Protein AF-A0A2N1QMP9-F1 (afdb_monomer_lite)

Structure (mmCIF, N/CA/C/O backbone):
data_AF-A0A2N1QMP9-F1
#
_entry.id   AF-A0A2N1QMP9-F1
#
loop_
_atom_site.group_PDB
_atom_site.id
_atom_site.type_symbol
_atom_site.label_atom_id
_atom_site.label_alt_id
_atom_site.label_comp_id
_atom_site.label_asym_id
_atom_site.label_entity_id
_atom_site.label_seq_id
_atom_site.pdbx_PDB_ins_code
_atom_site.Cartn_x
_atom_site.Cartn_y
_atom_site.Cartn_z
_atom_site.occupancy
_atom_site.B_iso_or_equiv
_atom_site.auth_seq_id
_atom_site.auth_comp_id
_atom_site.auth_asym_id
_atom_site.auth_atom_id
_atom_site.pdbx_PDB_model_num
ATOM 1 N N . TYR A 1 1 ? -9.099 11.065 3.255 1.00 68.50 1 TYR A N 1
ATOM 2 C CA . TYR A 1 1 ? -9.974 12.222 3.529 1.00 68.50 1 TYR A CA 1
ATOM 3 C C . TYR A 1 1 ? -10.937 12.376 2.370 1.00 68.50 1 TYR A C 1
ATOM 5 O O . TYR A 1 1 ? -10.473 12.670 1.279 1.00 68.50 1 TYR A O 1
ATOM 13 N N . TYR A 1 2 ? -12.233 12.118 2.566 1.00 76.94 2 TYR A N 1
ATOM 14 C CA . TYR A 1 2 ? -13.218 12.221 1.478 1.00 76.94 2 TYR A CA 1
ATOM 15 C C . TYR A 1 2 ? -13.909 13.590 1.418 1.00 76.94 2 TYR A C 1
ATOM 17 O O . TYR A 1 2 ? -14.445 13.964 0.386 1.00 76.94 2 TYR A O 1
ATOM 25 N N . ASN A 1 3 ? -13.841 14.369 2.499 1.00 75.31 3 ASN A N 1
ATOM 26 C CA . ASN A 1 3 ? -14.485 15.677 2.635 1.00 75.31 3 ASN A CA 1
ATOM 27 C C . ASN A 1 3 ? -13.930 16.771 1.704 1.00 75.31 3 ASN A C 1
ATOM 29 O O . ASN A 1 3 ? -14.531 17.833 1.604 1.00 75.31 3 ASN A O 1
ATOM 33 N N . TRP A 1 4 ? -12.799 16.526 1.038 1.00 84.94 4 TRP A N 1
ATOM 34 C CA . TRP A 1 4 ? -12.258 17.411 0.002 1.00 84.94 4 TRP A CA 1
ATOM 35 C C . TRP A 1 4 ? -12.829 17.122 -1.395 1.00 84.94 4 TRP A C 1
ATOM 37 O O . TRP A 1 4 ? -12.605 17.918 -2.302 1.00 84.94 4 TRP A O 1
ATOM 47 N N . ASN A 1 5 ? -13.563 16.014 -1.574 1.00 92.50 5 ASN A N 1
ATOM 48 C CA . ASN A 1 5 ? -14.302 15.722 -2.798 1.00 92.50 5 ASN A CA 1
ATOM 49 C C . ASN A 1 5 ? -15.820 15.882 -2.535 1.00 92.50 5 ASN A C 1
ATOM 51 O O . ASN A 1 5 ? -16.404 15.046 -1.835 1.00 92.50 5 ASN A O 1
ATOM 55 N N . PRO A 1 6 ? -16.472 16.926 -3.088 1.00 92.88 6 PRO A N 1
ATOM 56 C CA . PRO A 1 6 ? -17.899 17.167 -2.875 1.00 92.88 6 PRO A CA 1
ATOM 57 C C . PRO A 1 6 ? -18.783 16.039 -3.424 1.00 92.88 6 PRO A C 1
ATOM 59 O O . PRO A 1 6 ? -19.786 15.706 -2.802 1.00 92.88 6 PRO A O 1
ATOM 62 N N . GLU A 1 7 ? -18.384 15.382 -4.513 1.00 94.31 7 GLU A N 1
ATOM 63 C CA . GLU A 1 7 ? -19.153 14.309 -5.158 1.00 94.31 7 GLU A CA 1
ATOM 64 C C . GLU A 1 7 ? -19.262 13.083 -4.243 1.00 94.31 7 GLU A C 1
ATOM 66 O O . GLU A 1 7 ? -20.319 12.461 -4.139 1.00 94.31 7 GLU A O 1
ATOM 71 N N . VAL A 1 8 ? -18.184 12.760 -3.517 1.00 93.69 8 VAL A N 1
ATOM 72 C CA . VAL A 1 8 ? -18.187 11.667 -2.532 1.00 93.69 8 VAL A CA 1
ATOM 73 C C . VAL A 1 8 ? -19.084 12.017 -1.346 1.00 93.69 8 VAL A C 1
ATOM 75 O O . VAL A 1 8 ? -19.848 11.171 -0.882 1.00 93.69 8 VAL A O 1
ATOM 78 N N . ALA A 1 9 ? -19.026 13.263 -0.866 1.00 92.62 9 ALA A N 1
ATOM 79 C CA . ALA A 1 9 ? -19.872 13.718 0.233 1.00 92.62 9 ALA A CA 1
ATOM 80 C C . ALA A 1 9 ? -21.363 13.690 -0.145 1.00 92.62 9 ALA A C 1
ATOM 82 O O . ALA A 1 9 ? -22.182 13.184 0.621 1.00 92.62 9 ALA A O 1
ATOM 83 N N . GLU A 1 10 ? -21.714 14.174 -1.337 1.00 94.25 10 GLU A N 1
ATOM 84 C CA . GLU A 1 10 ? -23.078 14.127 -1.867 1.00 94.25 10 GLU A CA 1
ATOM 85 C C . GLU A 1 10 ? -23.573 12.690 -2.046 1.00 94.25 10 GLU A C 1
AT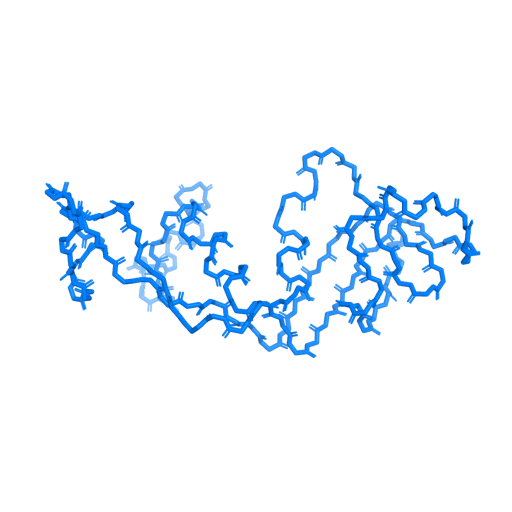OM 87 O O . GLU A 1 10 ? -24.680 12.364 -1.616 1.00 94.25 10 GLU A O 1
ATOM 92 N N . ALA A 1 11 ? -22.756 11.806 -2.629 1.00 95.06 11 ALA A N 1
ATOM 93 C CA . ALA A 1 11 ? -23.116 10.405 -2.822 1.00 95.06 11 ALA A CA 1
ATOM 94 C C . ALA A 1 11 ? -23.342 9.671 -1.490 1.00 95.06 11 ALA A C 1
ATOM 96 O O . ALA A 1 11 ? -24.295 8.897 -1.380 1.00 95.06 11 ALA A O 1
ATOM 97 N N . PHE A 1 12 ? -22.507 9.933 -0.479 1.00 94.25 12 PHE A N 1
ATOM 98 C CA . PHE A 1 12 ? -22.664 9.366 0.861 1.00 94.25 12 PHE A CA 1
ATOM 99 C C . PHE A 1 12 ? -23.937 9.876 1.547 1.00 94.25 12 PHE A C 1
ATOM 101 O O . PHE A 1 12 ? -24.739 9.075 2.022 1.00 94.25 12 PHE A O 1
ATOM 108 N N . ASN A 1 13 ? -24.179 11.192 1.526 1.00 93.19 13 ASN A N 1
ATOM 109 C CA . ASN A 1 13 ? -25.383 11.792 2.113 1.00 93.19 13 ASN A CA 1
ATOM 110 C C . ASN A 1 13 ? -26.670 11.320 1.417 1.00 93.19 13 ASN A C 1
ATOM 112 O O . ASN A 1 13 ? -27.709 11.186 2.059 1.00 93.19 13 ASN A O 1
ATOM 116 N N . ALA A 1 14 ? -26.600 11.040 0.113 1.00 96.44 14 ALA A N 1
ATOM 117 C CA . ALA A 1 14 ? -27.693 10.461 -0.661 1.00 96.44 14 ALA A CA 1
ATOM 118 C C . ALA A 1 14 ? -27.837 8.933 -0.488 1.00 96.44 14 ALA A C 1
ATOM 120 O O . ALA A 1 14 ? -28.693 8.336 -1.139 1.00 96.44 14 ALA A O 1
ATOM 121 N N . GLY A 1 15 ? -26.996 8.285 0.330 1.00 96.44 15 GLY A N 1
ATOM 122 C CA . GLY A 1 15 ? -27.029 6.839 0.573 1.00 96.44 15 GLY A CA 1
ATOM 123 C C . GLY A 1 15 ? -26.626 5.976 -0.628 1.00 96.44 15 GLY A C 1
ATOM 124 O O . GLY A 1 15 ? -26.940 4.790 -0.659 1.00 96.44 15 GLY A O 1
ATOM 125 N N . LYS A 1 16 ? -25.953 6.549 -1.635 1.00 97.25 16 LYS A N 1
ATOM 126 C CA . LYS A 1 16 ? -25.535 5.837 -2.858 1.00 97.25 16 LYS A CA 1
ATOM 127 C C . LYS A 1 16 ? -24.267 5.008 -2.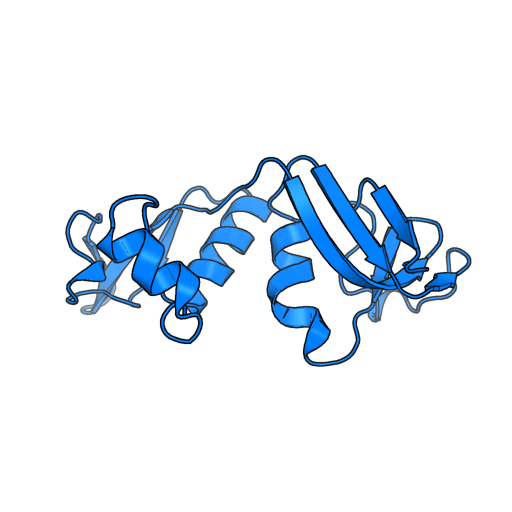663 1.00 97.25 16 LYS A C 1
ATOM 129 O O . LYS A 1 16 ? -24.016 4.093 -3.441 1.00 97.25 16 LYS A O 1
ATOM 134 N N . ILE A 1 17 ? -23.463 5.351 -1.659 1.00 96.19 17 ILE A N 1
ATOM 135 C CA . ILE A 1 17 ? -22.214 4.670 -1.314 1.00 96.19 17 ILE A CA 1
ATOM 136 C C . ILE A 1 17 ? -22.112 4.486 0.200 1.00 96.19 17 ILE A C 1
ATOM 138 O O . ILE A 1 17 ? -22.609 5.309 0.969 1.00 96.19 17 ILE A O 1
ATOM 142 N N . GLY A 1 18 ? -21.423 3.427 0.620 1.00 93.12 18 GLY A N 1
ATOM 143 C CA . GLY A 1 18 ? -20.927 3.286 1.987 1.00 93.12 18 GLY A CA 1
ATOM 144 C C . GLY A 1 18 ? -19.554 3.941 2.135 1.00 93.12 18 GLY A C 1
ATOM 145 O O . GLY A 1 18 ? -18.775 3.976 1.184 1.00 93.12 18 GLY A O 1
ATOM 146 N N . VAL A 1 19 ? -19.250 4.454 3.328 1.00 90.94 19 VAL A N 1
ATOM 147 C CA . VAL A 1 19 ? -17.932 5.011 3.659 1.00 90.94 19 VAL A CA 1
ATOM 148 C C . VAL A 1 19 ? -17.477 4.444 4.994 1.00 90.94 19 VAL A C 1
ATOM 150 O O . VAL A 1 19 ? -18.169 4.589 6.000 1.00 90.94 19 VAL A O 1
ATOM 153 N N . GLU A 1 20 ? -16.285 3.854 5.009 1.00 90.56 20 GLU A N 1
ATOM 154 C CA . GLU A 1 20 ? -15.568 3.526 6.237 1.00 90.56 20 GLU A CA 1
ATOM 155 C C . GLU A 1 20 ? -14.432 4.531 6.448 1.00 90.56 20 GLU A C 1
ATOM 157 O O . GLU A 1 20 ? -13.573 4.735 5.586 1.00 90.56 20 GLU A O 1
ATOM 162 N N . LEU A 1 21 ? -14.428 5.185 7.609 1.00 91.31 21 LEU A N 1
ATOM 163 C CA . LEU A 1 21 ? -13.371 6.112 7.990 1.00 91.31 21 LEU A CA 1
ATOM 164 C C . LEU A 1 21 ? -12.268 5.378 8.750 1.00 91.31 21 LEU A C 1
ATOM 166 O O . LEU A 1 21 ? -12.428 5.021 9.915 1.00 91.31 21 LEU A O 1
ATOM 170 N N . VAL A 1 22 ? -11.111 5.234 8.106 1.00 93.56 22 VAL A N 1
ATOM 171 C CA . VAL A 1 22 ? -9.921 4.626 8.708 1.00 93.56 22 VAL A CA 1
ATOM 172 C C . VAL A 1 22 ? -8.822 5.685 8.859 1.00 93.56 22 VAL A C 1
ATOM 174 O O . VAL A 1 22 ? -8.505 6.386 7.891 1.00 93.56 22 VAL A O 1
ATOM 177 N N . PRO A 1 23 ? -8.212 5.838 10.050 1.00 95.69 23 PRO A N 1
ATOM 178 C CA . PRO A 1 23 ? -7.041 6.691 10.222 1.00 95.69 23 PRO A CA 1
ATOM 179 C C . PRO A 1 23 ? -5.926 6.295 9.250 1.00 95.69 23 PRO A C 1
ATOM 181 O O . PRO A 1 23 ? -5.635 5.113 9.097 1.00 95.69 23 PRO A O 1
ATOM 184 N N . GLN A 1 24 ? -5.255 7.270 8.632 1.00 96.56 24 GLN A N 1
ATOM 185 C CA . GLN A 1 24 ? -4.298 7.008 7.547 1.00 96.56 24 GLN A CA 1
ATOM 186 C C . GLN A 1 24 ? -3.193 6.007 7.928 1.00 96.56 24 GLN A C 1
ATOM 188 O O . GLN A 1 24 ? -2.833 5.159 7.116 1.00 96.56 24 GLN A O 1
ATOM 193 N N . GLY A 1 25 ? -2.674 6.084 9.159 1.00 97.56 25 GLY A N 1
ATOM 194 C CA . GLY A 1 25 ? -1.677 5.132 9.655 1.00 97.56 25 GLY A CA 1
ATOM 195 C C . GLY A 1 25 ? -2.228 3.710 9.778 1.00 97.56 25 GLY A C 1
ATOM 196 O O . GLY A 1 25 ? -1.581 2.770 9.333 1.00 97.56 25 GLY A O 1
ATOM 197 N N . SER A 1 26 ? -3.445 3.556 10.308 1.00 97.62 26 SER A N 1
ATOM 198 C CA . SER A 1 26 ? -4.124 2.257 10.395 1.00 97.62 26 SER A CA 1
ATOM 199 C C . SER A 1 26 ? -4.480 1.704 9.015 1.00 97.62 26 SER A C 1
ATOM 201 O O . SER A 1 26 ? -4.402 0.502 8.810 1.00 97.62 26 SER A O 1
ATOM 203 N N . PHE A 1 27 ? -4.825 2.570 8.058 1.00 97.62 27 PHE A N 1
ATOM 204 C CA . PHE A 1 27 ? -5.076 2.179 6.672 1.00 97.62 27 PHE A CA 1
ATOM 205 C C . PHE A 1 27 ? -3.798 1.662 5.997 1.00 97.62 27 PHE A C 1
ATOM 207 O O . PHE A 1 27 ? -3.796 0.570 5.439 1.00 97.62 27 PHE A O 1
ATOM 214 N N . ALA A 1 28 ? -2.688 2.401 6.109 1.00 98.31 28 ALA A N 1
ATOM 215 C CA . ALA A 1 28 ? -1.392 1.967 5.588 1.00 98.31 28 ALA A CA 1
ATOM 216 C C . ALA A 1 28 ? -0.935 0.642 6.217 1.00 98.31 28 ALA A C 1
ATOM 218 O O . ALA A 1 28 ? -0.514 -0.267 5.504 1.00 98.31 28 ALA A O 1
ATOM 219 N N . GLU A 1 29 ? -1.054 0.518 7.539 1.00 98.56 29 GLU A N 1
ATOM 220 C CA . GLU A 1 29 ? -0.660 -0.696 8.253 1.00 98.56 29 GLU A CA 1
ATOM 221 C C . GLU A 1 29 ? -1.593 -1.874 7.955 1.00 98.56 29 GLU A C 1
ATOM 223 O O . GLU A 1 29 ? -1.112 -2.991 7.829 1.00 98.56 29 GLU A O 1
ATOM 228 N N . GLY A 1 30 ? -2.891 -1.639 7.742 1.00 98.44 30 GLY A N 1
ATOM 229 C CA . GLY A 1 30 ? -3.833 -2.663 7.286 1.00 98.44 30 GLY A CA 1
ATOM 230 C C . GLY A 1 30 ? -3.446 -3.248 5.933 1.00 98.44 30 GLY A C 1
ATOM 231 O O . GLY A 1 30 ? -3.398 -4.468 5.789 1.00 98.44 30 GLY A O 1
ATOM 232 N N . ILE A 1 31 ? -3.092 -2.396 4.968 1.00 98.69 31 ILE A N 1
ATOM 233 C CA . ILE A 1 31 ? -2.595 -2.841 3.658 1.00 98.69 31 ILE A CA 1
ATOM 234 C C . ILE A 1 31 ? -1.284 -3.621 3.829 1.00 98.69 31 ILE A C 1
ATOM 236 O O . ILE A 1 31 ? -1.135 -4.729 3.318 1.00 98.69 31 ILE A O 1
ATOM 240 N N . ARG A 1 32 ? -0.332 -3.078 4.599 1.00 98.56 32 ARG A N 1
ATOM 241 C CA . ARG A 1 32 ? 0.951 -3.747 4.854 1.00 98.56 32 ARG A CA 1
ATOM 242 C C . ARG A 1 32 ? 0.757 -5.117 5.510 1.00 98.56 32 ARG A C 1
ATOM 244 O O . ARG A 1 32 ? 1.426 -6.065 5.114 1.00 98.56 32 ARG A O 1
ATOM 251 N N . ALA A 1 33 ? -0.128 -5.212 6.502 1.00 98.75 33 ALA A N 1
ATOM 252 C CA . ALA A 1 33 ? -0.436 -6.434 7.234 1.00 98.75 33 ALA A CA 1
ATOM 253 C C . ALA A 1 33 ? -0.929 -7.533 6.289 1.00 98.75 33 ALA A C 1
ATOM 255 O O . ALA A 1 33 ? -0.400 -8.644 6.342 1.00 98.75 33 ALA A O 1
ATOM 256 N N . ALA A 1 34 ? -1.837 -7.200 5.363 1.00 98.56 34 ALA A N 1
ATOM 257 C CA . ALA A 1 34 ? -2.303 -8.135 4.341 1.00 98.56 34 ALA A CA 1
ATOM 258 C C . ALA A 1 34 ? -1.135 -8.665 3.500 1.00 98.56 34 ALA A C 1
ATOM 260 O O . ALA A 1 34 ? -0.990 -9.877 3.348 1.00 98.56 34 ALA A O 1
ATOM 261 N N . GLY A 1 35 ? -0.258 -7.772 3.034 1.00 98.00 35 GLY A N 1
ATOM 262 C CA . GLY A 1 35 ? 0.872 -8.155 2.188 1.00 98.00 35 GLY A CA 1
ATOM 263 C C . GLY A 1 35 ? 1.961 -8.986 2.866 1.00 98.00 35 GLY A C 1
ATOM 264 O O . GLY A 1 35 ? 2.786 -9.585 2.183 1.00 98.00 35 GLY A O 1
ATOM 265 N N . VAL A 1 36 ? 1.964 -9.068 4.200 1.00 98.19 36 VAL A N 1
ATOM 266 C CA . VAL A 1 36 ? 2.878 -9.943 4.959 1.00 98.19 36 VAL A CA 1
ATOM 267 C C . VAL A 1 36 ? 2.163 -11.101 5.664 1.00 98.19 36 VAL A C 1
ATOM 269 O O . VAL A 1 36 ? 2.762 -11.765 6.508 1.00 98.19 36 VAL A O 1
ATOM 272 N N . GLY A 1 37 ? 0.885 -11.345 5.355 1.00 97.88 37 GLY A N 1
ATOM 273 C CA . GLY A 1 37 ? 0.113 -12.455 5.925 1.00 97.88 37 GLY A CA 1
ATOM 274 C C . GLY A 1 37 ? -0.310 -12.275 7.390 1.00 97.88 37 GLY A C 1
ATOM 275 O O . GLY A 1 37 ? -0.630 -13.255 8.061 1.00 97.88 37 GLY A O 1
ATOM 276 N N . VAL A 1 38 ? -0.324 -11.045 7.910 1.00 98.62 38 VAL A N 1
ATOM 277 C CA . VAL A 1 38 ? -0.876 -10.725 9.235 1.00 98.62 38 VAL A CA 1
ATOM 278 C C . VAL A 1 38 ? -2.365 -10.439 9.082 1.00 98.62 38 VAL A C 1
ATOM 280 O O . VAL A 1 38 ? -2.734 -9.510 8.379 1.00 98.62 38 VAL A O 1
ATOM 283 N N . ALA A 1 39 ? -3.223 -11.209 9.754 1.00 98.25 39 ALA A N 1
ATOM 284 C CA . ALA A 1 39 ? -4.677 -11.074 9.616 1.00 98.25 39 ALA A CA 1
ATOM 285 C C . ALA A 1 39 ? -5.241 -9.788 10.249 1.00 98.25 39 ALA A C 1
ATOM 287 O O . ALA A 1 39 ? -6.174 -9.187 9.723 1.00 98.25 39 ALA A O 1
ATOM 288 N N . ALA A 1 40 ? -4.686 -9.368 11.387 1.00 98.19 40 ALA A N 1
ATOM 289 C CA . ALA A 1 40 ? -5.101 -8.172 12.113 1.00 98.19 40 ALA A CA 1
ATOM 290 C C . ALA A 1 40 ? -4.008 -7.729 13.099 1.00 98.19 40 ALA A C 1
ATOM 292 O O . ALA A 1 40 ? -3.145 -8.522 13.483 1.00 98.19 40 ALA A O 1
ATOM 293 N N . PHE A 1 41 ? -4.056 -6.472 13.534 1.00 98.38 41 PHE A N 1
ATOM 294 C CA . PHE A 1 41 ? -3.110 -5.888 14.486 1.00 98.38 41 PHE A CA 1
ATOM 295 C C . PHE A 1 41 ? -3.815 -4.935 15.458 1.00 98.38 41 PHE A C 1
ATOM 297 O O . PHE A 1 41 ? -4.834 -4.332 15.132 1.00 98.38 41 PHE A O 1
ATOM 304 N N . TYR A 1 42 ? -3.259 -4.775 16.661 1.00 98.25 42 TYR A N 1
ATOM 305 C CA . TYR A 1 42 ? -3.745 -3.793 17.630 1.00 98.25 42 TYR A CA 1
ATOM 306 C C . TYR A 1 42 ? -3.042 -2.448 17.443 1.00 98.25 42 TYR A C 1
ATOM 308 O O . TYR A 1 42 ? -1.816 -2.382 17.368 1.00 98.25 42 TYR A O 1
ATOM 316 N N . THR A 1 43 ? -3.810 -1.359 17.424 1.00 98.00 43 THR A N 1
ATOM 317 C CA . THR A 1 43 ? -3.294 0.014 17.321 1.00 98.00 43 THR A CA 1
ATOM 318 C C . THR A 1 43 ? -3.994 0.935 18.318 1.00 98.00 43 THR A C 1
ATOM 320 O O . THR A 1 43 ? -5.192 0.783 18.551 1.00 98.00 43 THR A O 1
ATOM 323 N N . PRO A 1 44 ? -3.294 1.903 18.938 1.00 97.19 44 PRO A N 1
ATOM 324 C CA . PRO A 1 44 ? -3.939 2.849 19.839 1.00 97.19 44 PRO A CA 1
ATOM 325 C C . PRO A 1 44 ? -4.664 3.959 19.067 1.00 97.19 44 PRO A C 1
ATOM 327 O O . PRO A 1 44 ? -5.409 4.745 19.651 1.00 97.19 44 PRO A O 1
ATOM 330 N N . THR A 1 45 ? -4.425 4.069 17.758 1.00 96.81 45 THR A N 1
ATOM 331 C CA . THR A 1 45 ? -5.062 5.072 16.909 1.00 96.81 45 THR A CA 1
ATOM 332 C C . THR A 1 45 ? -6.562 4.806 16.851 1.00 96.81 45 THR A C 1
ATOM 334 O O . THR A 1 45 ? -6.969 3.687 16.572 1.00 96.81 45 THR A O 1
ATOM 337 N N . ALA A 1 46 ? -7.364 5.849 17.086 1.00 94.31 46 ALA A N 1
ATOM 338 C CA . ALA A 1 46 ? -8.827 5.815 17.200 1.00 94.31 46 ALA A CA 1
ATOM 339 C C . ALA A 1 46 ? -9.413 5.126 18.453 1.00 94.31 46 ALA A C 1
ATOM 341 O O . ALA A 1 46 ? -10.628 5.203 18.643 1.00 94.31 46 ALA A O 1
ATOM 342 N N . ALA A 1 47 ? -8.602 4.549 19.349 1.00 95.38 47 ALA A N 1
ATOM 343 C CA . ALA A 1 47 ? -9.099 4.001 20.615 1.00 95.38 47 ALA A CA 1
ATOM 344 C C . ALA A 1 47 ? -9.768 5.092 21.475 1.00 95.38 47 ALA A C 1
ATOM 346 O O . ALA A 1 47 ? -9.200 6.168 21.674 1.00 95.38 47 ALA A O 1
ATOM 347 N N . GLY A 1 48 ? -10.976 4.816 21.980 1.00 91.88 48 GLY A N 1
ATOM 348 C CA . GLY A 1 48 ? -11.763 5.777 22.763 1.00 91.88 48 GLY A CA 1
ATOM 349 C C . GLY A 1 48 ? -12.444 6.875 21.936 1.00 91.88 48 GLY A C 1
ATOM 350 O O . GLY A 1 48 ? -12.921 7.854 22.506 1.00 91.88 48 GLY A O 1
ATOM 351 N N . THR A 1 49 ? -12.484 6.734 20.610 1.00 95.00 49 THR A N 1
ATOM 352 C CA . THR A 1 49 ? -13.220 7.635 19.710 1.00 95.00 49 THR A CA 1
ATOM 353 C C . THR A 1 49 ? -14.446 6.926 19.137 1.00 95.00 49 THR A C 1
ATOM 355 O O . THR A 1 49 ? -14.590 5.715 19.260 1.00 95.00 49 THR A O 1
ATOM 358 N N . GLU A 1 50 ? -15.311 7.653 18.433 1.00 92.94 50 GLU A N 1
ATOM 359 C CA . GLU A 1 50 ? -16.444 7.056 17.709 1.00 92.94 50 GLU A CA 1
ATOM 360 C C . GLU A 1 50 ? -16.016 5.958 16.719 1.00 92.94 50 GLU A C 1
ATOM 362 O O . GLU A 1 50 ? -16.761 5.010 16.491 1.00 92.94 50 GLU A O 1
ATOM 367 N N . LEU A 1 51 ? -14.790 6.041 16.186 1.00 91.69 51 LEU A N 1
ATOM 368 C CA . LEU A 1 51 ? -14.233 5.059 15.253 1.00 91.69 51 LEU A CA 1
ATOM 369 C C . LEU A 1 51 ? -13.829 3.729 15.920 1.00 91.69 51 LEU A C 1
ATOM 371 O O . LEU A 1 51 ? -13.538 2.772 15.201 1.00 91.69 51 LEU A O 1
ATOM 375 N N . SER A 1 52 ? -13.777 3.646 17.260 1.00 93.25 52 SER A N 1
ATOM 376 C CA . SER A 1 52 ? -13.544 2.374 17.965 1.00 93.25 52 SER A CA 1
ATOM 377 C C . SER A 1 52 ? -14.819 1.583 18.237 1.00 93.25 52 SER A C 1
ATOM 379 O O . SER A 1 52 ? -14.737 0.418 18.621 1.00 93.25 52 SER A O 1
ATOM 381 N N . LYS A 1 53 ? -16.004 2.171 18.021 1.00 92.00 53 LYS A N 1
ATOM 382 C CA . LYS A 1 53 ? -17.279 1.505 18.302 1.00 92.00 53 LYS A CA 1
ATOM 383 C C . LYS A 1 53 ? -17.408 0.205 17.507 1.00 92.00 53 LYS A C 1
ATOM 385 O O . LYS A 1 53 ? -17.316 0.201 16.285 1.00 92.00 53 LYS A O 1
ATOM 390 N N . GLY A 1 54 ? -17.646 -0.893 18.223 1.00 91.88 54 GLY A N 1
ATOM 391 C CA . GLY A 1 54 ? -17.806 -2.228 17.642 1.00 91.88 54 GLY A CA 1
ATOM 392 C C . GLY A 1 54 ? -16.500 -2.973 17.345 1.00 91.88 54 GLY A C 1
ATOM 393 O O . GLY A 1 54 ? -16.569 -4.128 16.937 1.00 91.88 54 GLY A O 1
ATOM 394 N N . LYS A 1 55 ? -15.327 -2.365 17.569 1.00 94.75 55 LYS A N 1
ATOM 395 C CA . LYS A 1 55 ? -14.028 -3.042 17.429 1.00 94.75 55 LYS A CA 1
ATOM 396 C C . LYS A 1 55 ? -13.635 -3.750 18.729 1.00 94.75 55 LYS A C 1
ATOM 398 O O . LYS A 1 55 ? -14.016 -3.320 19.816 1.00 94.75 55 LYS A O 1
ATOM 403 N N . ASP A 1 56 ? -12.856 -4.827 18.615 1.00 97.12 56 ASP A N 1
ATOM 404 C CA . ASP A 1 56 ? -12.233 -5.485 19.772 1.00 97.12 56 ASP A CA 1
ATOM 405 C C . ASP A 1 56 ? -11.225 -4.509 20.405 1.00 97.12 56 ASP A C 1
ATOM 407 O O . ASP A 1 56 ? -10.306 -4.027 19.738 1.00 97.12 56 ASP A O 1
ATOM 411 N N . GLU A 1 57 ? -11.431 -4.185 21.682 1.00 96.38 57 GLU A N 1
ATOM 412 C CA . GLU A 1 57 ? -10.558 -3.313 22.462 1.00 96.38 57 GLU A CA 1
ATOM 413 C C . GLU A 1 57 ? -9.746 -4.126 23.472 1.00 96.38 57 GLU A C 1
ATOM 415 O O . GLU A 1 57 ? -10.287 -4.928 24.236 1.00 96.38 57 GLU A O 1
ATOM 420 N N . ARG A 1 58 ? -8.436 -3.863 23.534 1.00 97.12 58 ARG A N 1
ATOM 421 C CA . ARG A 1 58 ? -7.536 -4.444 24.539 1.00 97.12 58 ARG A CA 1
ATOM 422 C C . ARG A 1 58 ? -6.653 -3.396 25.182 1.00 97.12 58 ARG A C 1
ATOM 424 O O . ARG A 1 58 ? -6.319 -2.376 24.581 1.00 97.12 58 ARG A O 1
ATOM 431 N N . GLU A 1 59 ? -6.246 -3.679 26.412 1.00 97.50 59 GLU A N 1
ATOM 432 C CA . GLU A 1 59 ? -5.269 -2.872 27.126 1.00 97.50 59 GLU A CA 1
ATOM 433 C C . GLU A 1 59 ? -3.888 -3.528 27.070 1.00 97.50 59 GLU A C 1
ATOM 435 O O . GLU A 1 59 ? -3.725 -4.701 27.402 1.00 97.50 59 GLU A O 1
ATOM 440 N N . PHE A 1 60 ? -2.887 -2.746 26.675 1.00 97.38 60 PHE A N 1
ATOM 441 C CA . PHE A 1 60 ? -1.482 -3.126 26.739 1.00 97.38 60 PHE A CA 1
ATOM 442 C C . PHE A 1 60 ? -0.730 -2.046 27.512 1.00 97.38 60 PHE A C 1
ATOM 444 O O . PHE A 1 60 ? -0.729 -0.880 27.111 1.00 97.38 60 PHE A O 1
ATOM 451 N N . ASN A 1 61 ? -0.082 -2.430 28.615 1.00 96.38 61 ASN A N 1
ATOM 452 C CA . ASN A 1 61 ? 0.722 -1.533 29.455 1.00 96.38 61 ASN A CA 1
ATOM 453 C C . ASN A 1 61 ? -0.033 -0.259 29.896 1.00 96.38 61 ASN A C 1
ATOM 455 O O . ASN A 1 61 ? 0.503 0.844 29.800 1.00 96.38 61 ASN A O 1
ATOM 459 N N . GLY A 1 62 ? -1.293 -0.391 30.326 1.00 95.75 62 GLY A N 1
ATOM 460 C CA . GLY A 1 62 ? -2.100 0.743 30.795 1.00 95.75 62 GLY A CA 1
ATOM 461 C C . GLY A 1 62 ? -2.672 1.640 29.691 1.00 95.75 62 GLY A C 1
ATOM 462 O O . GLY A 1 62 ? -3.219 2.701 29.987 1.00 95.75 62 GLY A O 1
ATOM 463 N N . ARG A 1 63 ? -2.538 1.264 28.412 1.00 97.06 63 ARG A N 1
ATOM 464 C CA . ARG A 1 63 ? -3.076 2.018 27.270 1.00 97.06 63 ARG A CA 1
ATOM 465 C C . ARG A 1 63 ? -4.042 1.159 26.460 1.00 97.06 63 ARG A C 1
ATOM 467 O O . ARG A 1 63 ? -3.763 -0.009 26.211 1.00 97.06 63 ARG A O 1
ATOM 474 N N . LYS A 1 64 ? -5.150 1.759 26.017 1.00 97.38 64 LYS A N 1
ATOM 475 C CA . LYS A 1 64 ? -6.157 1.117 25.158 1.00 97.38 64 LYS A CA 1
ATOM 476 C C . LYS A 1 64 ? -5.728 1.069 23.693 1.00 97.38 64 LYS A C 1
ATOM 478 O O . LYS A 1 64 ? -5.168 2.036 23.171 1.00 97.38 64 LYS A O 1
ATOM 483 N N . TYR A 1 65 ? -6.047 -0.042 23.047 1.00 98.31 65 TYR A N 1
ATOM 484 C CA . TYR A 1 65 ? -5.816 -0.330 21.638 1.00 98.31 65 TYR A CA 1
ATOM 485 C C . TYR A 1 65 ? -7.072 -0.957 21.046 1.00 98.31 65 TYR A C 1
ATOM 487 O O . TYR A 1 65 ? -7.815 -1.636 21.749 1.00 98.31 65 TYR A O 1
ATOM 495 N N . ILE A 1 66 ? -7.268 -0.760 19.749 1.00 98.06 66 ILE A N 1
ATOM 496 C CA . ILE A 1 66 ? -8.335 -1.379 18.966 1.00 98.06 66 ILE A CA 1
ATOM 497 C C . ILE A 1 66 ? -7.734 -2.367 17.974 1.00 98.06 66 ILE A C 1
ATOM 499 O O . ILE A 1 66 ? -6.650 -2.121 17.436 1.00 98.06 66 ILE A O 1
ATOM 503 N N . LEU A 1 67 ? -8.432 -3.471 17.729 1.00 98.00 67 LEU A N 1
ATOM 504 C CA . LEU A 1 67 ? -8.100 -4.407 16.665 1.00 98.00 67 LEU A CA 1
ATOM 505 C C . LEU A 1 67 ? -8.457 -3.778 15.313 1.00 98.00 67 LEU A C 1
ATOM 507 O O . LEU A 1 67 ? -9.576 -3.305 15.108 1.00 98.00 67 LEU A O 1
ATOM 511 N N . GLN A 1 68 ? -7.500 -3.778 14.394 1.00 97.56 68 GLN A N 1
ATOM 512 C CA . GLN A 1 68 ? -7.686 -3.399 13.003 1.00 97.56 68 GLN A CA 1
ATOM 513 C C . GLN A 1 68 ? -7.353 -4.598 12.119 1.00 97.56 68 GLN A C 1
ATOM 515 O O . GLN A 1 68 ? -6.269 -5.172 12.220 1.00 97.56 68 GLN A O 1
ATOM 520 N N . GLU A 1 69 ? -8.290 -4.963 11.254 1.00 97.69 69 GLU A N 1
ATOM 521 C CA . GLU A 1 69 ? -8.098 -6.034 10.282 1.00 97.69 69 GLU A CA 1
ATOM 522 C C . GLU A 1 69 ? -7.198 -5.577 9.135 1.00 97.69 69 GLU A C 1
ATOM 524 O O . GLU A 1 69 ? -7.111 -4.384 8.808 1.00 97.69 69 GLU A O 1
ATOM 529 N N . ALA A 1 70 ? -6.509 -6.545 8.543 1.00 98.38 70 ALA A N 1
ATOM 530 C CA . ALA A 1 70 ? -5.736 -6.343 7.337 1.00 98.38 70 ALA A CA 1
ATOM 531 C C . ALA A 1 70 ? -6.636 -6.002 6.145 1.00 98.38 70 ALA A C 1
ATOM 533 O O . ALA A 1 70 ? -7.769 -6.465 6.040 1.00 98.38 70 ALA A O 1
ATOM 534 N N . ILE A 1 71 ? -6.111 -5.193 5.229 1.00 98.31 71 ILE A N 1
ATOM 535 C CA . ILE A 1 71 ? -6.836 -4.699 4.060 1.00 98.31 71 ILE A CA 1
ATOM 536 C C . ILE A 1 71 ? -6.200 -5.325 2.827 1.00 98.31 71 ILE A C 1
ATOM 538 O O . ILE A 1 71 ? -5.105 -4.937 2.424 1.00 98.31 71 ILE A O 1
ATOM 542 N N . LYS A 1 72 ? -6.897 -6.298 2.242 1.00 98.25 72 LYS A N 1
ATOM 543 C CA . LYS A 1 72 ? -6.523 -6.951 0.986 1.00 98.25 72 LYS A CA 1
ATOM 544 C C . LYS A 1 72 ? -7.472 -6.504 -0.127 1.00 98.25 72 LYS A C 1
ATOM 546 O O . LYS A 1 72 ? -8.636 -6.216 0.145 1.00 98.25 72 LYS A O 1
ATOM 551 N N . ALA A 1 73 ? -6.986 -6.464 -1.361 1.00 98.38 73 ALA A N 1
ATOM 552 C CA . ALA A 1 73 ? -7.803 -6.238 -2.549 1.00 98.38 73 ALA A CA 1
ATOM 553 C C . ALA A 1 73 ? -7.621 -7.371 -3.568 1.00 98.38 73 ALA A C 1
ATOM 555 O O . ALA A 1 73 ? -6.605 -8.059 -3.561 1.00 98.38 73 ALA A O 1
ATOM 556 N N . ASP A 1 74 ? -8.573 -7.533 -4.483 1.00 98.69 74 ASP A N 1
ATOM 557 C CA . ASP A 1 74 ? -8.400 -8.449 -5.617 1.00 98.69 74 ASP A CA 1
ATOM 558 C C . ASP A 1 74 ? -7.388 -7.878 -6.624 1.00 98.69 74 ASP A C 1
ATOM 560 O O . ASP A 1 74 ? -6.573 -8.602 -7.191 1.00 98.69 74 ASP A O 1
ATOM 564 N N . VAL A 1 75 ? -7.412 -6.554 -6.825 1.00 98.69 75 VAL A N 1
ATOM 565 C CA . VAL A 1 75 ? -6.567 -5.848 -7.796 1.00 98.69 75 VAL A CA 1
ATOM 566 C C . VAL A 1 75 ? -5.960 -4.590 -7.178 1.00 98.69 75 VAL A C 1
ATOM 568 O O . VAL A 1 75 ? -6.668 -3.796 -6.555 1.00 98.69 75 VAL A O 1
ATOM 571 N N . ALA A 1 76 ? -4.666 -4.363 -7.412 1.00 98.69 76 ALA A N 1
ATOM 572 C CA . ALA A 1 76 ? -3.978 -3.110 -7.123 1.00 98.69 76 ALA A CA 1
ATOM 573 C C . ALA A 1 76 ? -3.567 -2.404 -8.419 1.00 98.69 76 ALA A C 1
ATOM 575 O O . ALA A 1 76 ? -2.818 -2.941 -9.236 1.00 98.69 76 ALA A O 1
ATOM 576 N N . LEU A 1 77 ? -4.026 -1.163 -8.575 1.00 98.56 77 LEU A N 1
ATOM 577 C CA . LEU A 1 77 ? -3.541 -0.248 -9.603 1.00 98.56 77 LEU A CA 1
ATOM 578 C C . LEU A 1 77 ? -2.524 0.686 -8.956 1.00 98.56 77 LEU A C 1
ATOM 580 O O . LEU A 1 77 ? -2.880 1.479 -8.082 1.00 98.56 77 LEU A O 1
ATOM 584 N N . ILE A 1 78 ? -1.266 0.579 -9.369 1.00 98.62 78 ILE A N 1
ATOM 585 C CA . ILE A 1 78 ? -0.168 1.366 -8.804 1.00 98.62 78 ILE A CA 1
ATOM 586 C C . ILE A 1 78 ? 0.532 2.179 -9.889 1.00 98.62 78 ILE A C 1
ATOM 588 O O . ILE A 1 78 ? 0.480 1.850 -11.072 1.00 98.62 78 ILE A O 1
ATOM 592 N N . SER A 1 79 ? 1.211 3.248 -9.484 1.00 98.38 79 SER A N 1
ATOM 593 C CA . SER A 1 79 ? 2.017 4.079 -10.371 1.00 98.38 79 SER A CA 1
ATOM 594 C C . SER A 1 79 ? 3.447 4.190 -9.863 1.00 98.38 79 SER A C 1
ATOM 596 O O . SER A 1 79 ? 3.690 4.509 -8.696 1.00 98.38 79 SER A O 1
ATOM 598 N N . ALA A 1 80 ? 4.403 3.963 -10.759 1.00 98.50 80 ALA A N 1
ATOM 599 C CA . ALA A 1 80 ? 5.822 4.156 -10.498 1.00 98.50 80 ALA A CA 1
ATOM 600 C C . ALA A 1 80 ? 6.459 5.080 -11.541 1.00 98.50 80 ALA A C 1
ATOM 602 O O . ALA A 1 80 ? 5.917 5.328 -12.617 1.00 98.50 80 ALA A O 1
ATOM 603 N N . ALA A 1 81 ? 7.625 5.637 -11.212 1.00 97.81 81 ALA A N 1
ATOM 604 C CA . ALA A 1 81 ? 8.322 6.521 -12.141 1.00 97.81 81 ALA A CA 1
ATOM 605 C C . ALA A 1 81 ? 8.914 5.714 -13.302 1.00 97.81 81 ALA A C 1
ATOM 607 O O . ALA A 1 81 ? 8.760 6.090 -14.463 1.00 97.81 81 ALA A O 1
ATOM 608 N N . ARG A 1 82 ? 9.580 4.601 -12.977 1.00 98.19 82 ARG A N 1
ATOM 609 C CA . ARG A 1 82 ? 10.217 3.706 -13.945 1.00 98.19 82 ARG A CA 1
ATOM 610 C C . ARG A 1 82 ? 10.077 2.261 -13.472 1.00 98.19 82 ARG A C 1
ATOM 612 O O . ARG A 1 82 ? 10.076 2.016 -12.263 1.00 98.19 82 ARG A O 1
ATOM 619 N N . ALA A 1 83 ? 10.021 1.340 -14.424 1.00 98.62 83 ALA A N 1
ATOM 620 C CA . ALA A 1 83 ? 10.210 -0.088 -14.197 1.00 98.62 83 ALA A CA 1
ATOM 621 C C . ALA A 1 83 ? 11.407 -0.594 -15.001 1.00 98.62 83 ALA A C 1
ATOM 623 O O . ALA A 1 83 ? 11.744 -0.012 -16.031 1.00 98.62 83 ALA A O 1
ATOM 624 N N . ASP A 1 84 ? 12.030 -1.683 -14.566 1.00 98.25 84 ASP A N 1
ATOM 625 C CA . ASP A 1 84 ? 12.864 -2.478 -15.463 1.00 98.25 84 ASP A CA 1
ATOM 626 C C . ASP A 1 84 ? 12.030 -3.563 -16.162 1.00 98.25 84 ASP A C 1
ATOM 628 O O . ASP A 1 84 ? 10.859 -3.771 -15.844 1.00 98.25 84 ASP A O 1
ATOM 632 N N . ALA A 1 85 ? 12.629 -4.260 -17.127 1.00 97.06 85 ALA A N 1
ATOM 633 C CA . ALA A 1 85 ? 11.958 -5.306 -17.896 1.00 97.06 85 ALA A CA 1
ATOM 634 C C . ALA A 1 85 ? 11.509 -6.523 -17.059 1.00 97.06 85 ALA A C 1
ATOM 636 O O . ALA A 1 85 ? 10.745 -7.337 -17.572 1.00 97.06 85 ALA A O 1
ATOM 637 N N . LEU A 1 86 ? 11.974 -6.664 -15.809 1.00 97.56 86 LEU A N 1
ATOM 638 C CA . LEU A 1 86 ? 11.494 -7.702 -14.891 1.00 97.56 86 LEU A CA 1
ATOM 639 C C . LEU A 1 86 ? 10.248 -7.254 -14.125 1.00 97.56 86 LEU A C 1
ATOM 641 O O . LEU A 1 86 ? 9.472 -8.108 -13.722 1.00 97.56 86 LEU A O 1
ATOM 645 N N . GLY A 1 87 ? 10.059 -5.946 -13.923 1.00 98.12 87 GLY A N 1
ATOM 646 C CA . GLY A 1 87 ? 8.986 -5.387 -13.095 1.00 9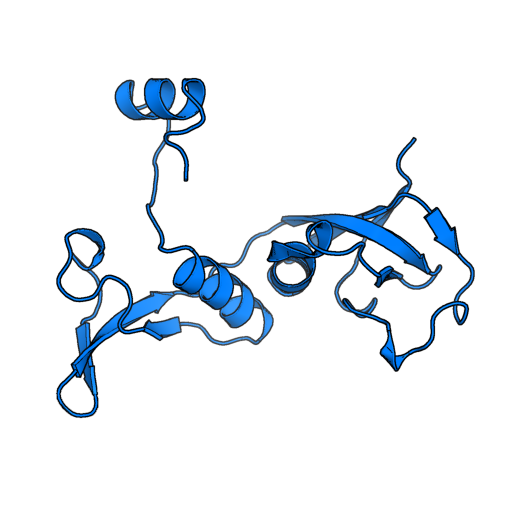8.12 87 GLY A CA 1
ATOM 647 C C . GLY A 1 87 ? 9.469 -4.708 -11.816 1.00 98.12 87 GLY A C 1
ATOM 648 O O . GLY A 1 87 ? 8.645 -4.321 -10.993 1.00 98.12 87 GLY A O 1
ATOM 649 N N . ASN A 1 88 ? 10.780 -4.539 -11.613 1.00 98.75 88 ASN A N 1
ATOM 650 C CA . ASN A 1 88 ? 11.284 -3.829 -10.438 1.00 98.75 88 ASN A CA 1
ATOM 651 C C . ASN A 1 88 ? 10.940 -2.345 -10.562 1.00 98.75 88 ASN A C 1
ATOM 653 O O . ASN A 1 88 ? 11.207 -1.741 -11.600 1.00 98.75 88 ASN A O 1
ATOM 657 N N . LEU A 1 89 ? 10.378 -1.746 -9.510 1.00 98.75 89 LEU A N 1
ATOM 658 C CA . LEU A 1 89 ? 9.864 -0.377 -9.561 1.00 98.75 89 LEU A CA 1
ATOM 659 C C . LEU A 1 89 ? 10.708 0.596 -8.740 1.00 98.75 89 LEU A C 1
ATOM 661 O O . LEU A 1 89 ? 11.074 0.336 -7.586 1.00 98.75 89 LEU A O 1
ATOM 665 N N . VAL A 1 90 ? 10.911 1.780 -9.316 1.00 98.50 90 VAL A N 1
ATOM 666 C CA . VAL A 1 90 ? 11.441 2.959 -8.626 1.00 98.50 90 VAL A CA 1
ATOM 667 C C . VAL A 1 90 ? 10.436 4.109 -8.708 1.00 98.50 90 VAL A C 1
ATOM 669 O O . VAL A 1 90 ? 9.763 4.318 -9.720 1.00 98.50 90 VAL A O 1
ATOM 672 N N . TYR A 1 91 ? 10.328 4.883 -7.630 1.00 98.31 91 TYR A N 1
ATOM 673 C CA . TYR A 1 91 ? 9.339 5.956 -7.484 1.00 98.31 91 TYR A CA 1
ATOM 674 C C . TYR A 1 91 ? 10.011 7.324 -7.405 1.00 98.31 91 TYR A C 1
ATOM 676 O O . TYR A 1 91 ? 11.160 7.445 -6.984 1.00 98.31 91 TYR A O 1
ATOM 684 N N . HIS A 1 92 ? 9.267 8.380 -7.739 1.00 96.00 92 HIS A N 1
ATOM 685 C CA . HIS A 1 92 ? 9.755 9.749 -7.605 1.00 96.00 92 HIS A CA 1
ATOM 686 C C . HIS A 1 92 ? 9.197 10.422 -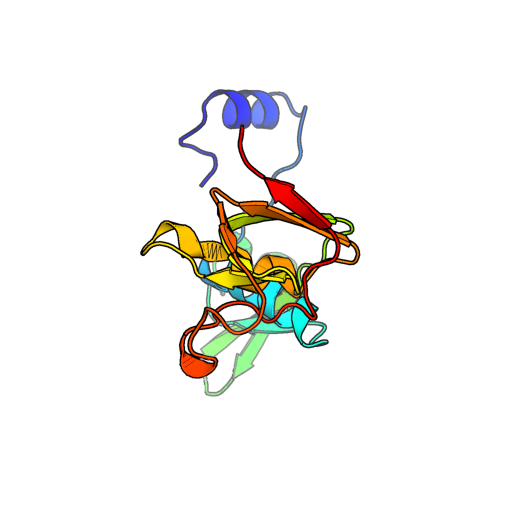6.345 1.00 96.00 92 HIS A C 1
ATOM 688 O O . HIS A 1 92 ? 8.040 10.842 -6.307 1.00 96.00 92 HIS A O 1
ATOM 694 N N . LYS A 1 93 ? 10.040 10.575 -5.317 1.00 96.19 93 LYS A N 1
ATOM 695 C CA . LYS A 1 93 ? 9.736 11.345 -4.096 1.00 96.19 93 LYS A CA 1
ATOM 696 C C . LYS A 1 93 ? 8.395 10.924 -3.456 1.00 96.19 93 LYS A C 1
ATOM 698 O O . LYS A 1 93 ? 8.179 9.749 -3.167 1.00 96.19 93 LYS A O 1
ATOM 703 N N . THR A 1 94 ? 7.489 11.877 -3.235 1.00 97.25 94 THR A N 1
ATOM 704 C CA . THR A 1 94 ? 6.191 11.690 -2.568 1.00 97.25 94 THR A CA 1
ATOM 705 C C . THR A 1 94 ? 5.170 10.921 -3.407 1.00 97.25 94 THR A C 1
ATOM 707 O O . THR A 1 94 ? 4.182 10.440 -2.851 1.00 97.25 94 THR A O 1
ATOM 710 N N . ALA A 1 95 ? 5.423 10.719 -4.707 1.00 97.12 95 ALA A N 1
ATOM 711 C CA . ALA A 1 95 ? 4.597 9.852 -5.545 1.00 97.12 95 ALA A CA 1
ATOM 712 C C . ALA A 1 95 ? 4.695 8.370 -5.135 1.00 97.12 95 ALA A C 1
ATOM 714 O O . ALA A 1 95 ? 3.852 7.581 -5.537 1.00 97.12 95 ALA A O 1
ATOM 715 N N . ARG A 1 96 ? 5.678 7.990 -4.298 1.00 98.25 96 ARG A N 1
ATOM 716 C CA . ARG A 1 96 ? 5.797 6.630 -3.749 1.00 98.25 96 ARG A CA 1
ATOM 717 C C . ARG A 1 96 ? 4.580 6.238 -2.910 1.00 98.25 96 ARG A C 1
ATOM 719 O O . ARG A 1 96 ? 4.023 5.176 -3.145 1.00 98.25 96 ARG A O 1
ATOM 726 N N . ASN A 1 97 ? 4.190 7.094 -1.962 1.00 97.12 97 ASN A N 1
ATOM 727 C CA . ASN A 1 97 ? 3.085 6.916 -1.007 1.00 97.12 97 ASN A CA 1
ATOM 728 C C . ASN A 1 97 ? 2.660 5.445 -0.746 1.00 97.12 97 ASN A C 1
ATOM 730 O O . ASN A 1 97 ? 3.442 4.693 -0.171 1.00 97.12 97 ASN A O 1
ATOM 734 N N . PHE A 1 98 ? 1.448 5.044 -1.131 1.00 98.31 98 PHE A N 1
ATOM 735 C CA . PHE A 1 98 ? 0.858 3.732 -0.866 1.00 98.31 98 PHE A CA 1
ATOM 736 C C . PHE A 1 98 ? 1.259 2.651 -1.872 1.00 98.31 98 PHE A C 1
ATOM 738 O O . PHE A 1 98 ? 1.047 1.477 -1.580 1.00 98.31 98 PHE A O 1
ATOM 745 N N . ASN A 1 99 ? 1.852 3.011 -3.016 1.00 98.62 99 ASN A N 1
ATOM 746 C CA . ASN A 1 99 ? 2.106 2.073 -4.114 1.00 98.62 99 ASN A CA 1
ATOM 747 C C . ASN A 1 99 ? 2.852 0.799 -3.677 1.00 98.62 99 ASN A C 1
ATOM 749 O O . ASN A 1 99 ? 2.353 -0.284 -3.970 1.00 98.62 99 ASN A O 1
ATOM 753 N N . PRO A 1 100 ? 3.965 0.863 -2.909 1.00 98.56 100 PRO A N 1
ATOM 754 C CA . PRO A 1 100 ? 4.646 -0.355 -2.475 1.00 98.56 100 PRO A CA 1
ATOM 755 C C . PRO A 1 100 ? 3.804 -1.225 -1.541 1.00 98.56 100 PRO A C 1
ATOM 757 O O . PRO A 1 100 ? 3.931 -2.440 -1.575 1.00 98.56 100 PRO A O 1
ATOM 760 N N . LEU A 1 101 ? 2.964 -0.615 -0.696 1.00 98.44 101 LEU A N 1
ATOM 761 C CA . LEU A 1 101 ? 2.104 -1.357 0.226 1.00 98.44 101 LEU A CA 1
ATOM 762 C C . LEU A 1 101 ? 0.992 -2.069 -0.544 1.00 98.44 101 LEU A C 1
ATOM 764 O O . LEU A 1 101 ? 0.769 -3.254 -0.330 1.00 98.44 101 LEU A O 1
ATOM 768 N N . MET A 1 102 ? 0.346 -1.359 -1.472 1.00 98.62 102 MET A N 1
ATOM 769 C CA . MET A 1 102 ? -0.715 -1.909 -2.317 1.00 98.62 102 MET A CA 1
ATOM 770 C C . MET A 1 102 ? -0.207 -3.043 -3.210 1.00 98.62 102 MET A C 1
ATOM 772 O O . MET A 1 102 ? -0.905 -4.040 -3.348 1.00 98.62 102 MET A O 1
ATOM 776 N N . ALA A 1 103 ? 1.017 -2.932 -3.740 1.00 98.62 103 ALA A N 1
ATOM 777 C CA . ALA A 1 103 ? 1.648 -3.990 -4.531 1.00 98.62 103 ALA A CA 1
ATOM 778 C C . ALA A 1 103 ? 1.768 -5.318 -3.765 1.00 98.62 103 ALA A C 1
ATOM 780 O O . ALA A 1 103 ? 1.670 -6.386 -4.348 1.00 98.62 103 ALA A O 1
ATOM 781 N N . MET A 1 104 ? 1.962 -5.275 -2.446 1.00 98.50 104 MET A N 1
ATOM 782 C CA . MET A 1 104 ? 2.061 -6.500 -1.648 1.00 98.50 104 MET A CA 1
ATOM 783 C C . MET A 1 104 ? 0.690 -7.077 -1.270 1.00 98.50 104 MET A C 1
ATOM 785 O O . MET A 1 104 ? 0.612 -8.227 -0.859 1.00 98.50 104 MET A O 1
ATOM 789 N N . ALA A 1 105 ? -0.383 -6.288 -1.354 1.00 98.56 105 ALA A N 1
ATOM 790 C CA . ALA A 1 105 ? -1.668 -6.571 -0.713 1.00 98.56 105 ALA A CA 1
ATOM 791 C C . ALA A 1 105 ? -2.800 -6.910 -1.699 1.00 98.56 105 ALA A C 1
ATOM 793 O O . ALA A 1 105 ? -3.976 -6.778 -1.344 1.00 98.56 105 ALA A O 1
ATOM 794 N N . ALA A 1 106 ? -2.464 -7.322 -2.924 1.00 98.69 106 ALA A N 1
ATOM 795 C CA . ALA A 1 106 ? -3.439 -7.697 -3.942 1.00 98.69 106 ALA A CA 1
ATOM 796 C C . ALA A 1 106 ? -3.079 -8.990 -4.679 1.00 98.69 106 ALA A C 1
ATOM 798 O O . ALA A 1 106 ? -1.914 -9.375 -4.719 1.00 98.69 106 ALA A O 1
ATOM 799 N N . ASP A 1 107 ? -4.095 -9.646 -5.248 1.00 98.50 107 ASP A N 1
ATOM 800 C CA . ASP A 1 107 ? -3.925 -10.871 -6.044 1.00 98.50 107 ASP A CA 1
ATOM 801 C C . ASP A 1 107 ? -3.459 -10.586 -7.481 1.00 98.50 107 ASP A C 1
ATOM 803 O O . ASP A 1 107 ? -2.790 -11.423 -8.080 1.00 98.50 107 ASP A O 1
ATOM 807 N N . LEU A 1 108 ? -3.799 -9.411 -8.025 1.00 98.75 108 LEU A N 1
ATOM 808 C CA . LEU A 1 108 ? -3.311 -8.911 -9.309 1.00 98.75 108 LEU A CA 1
ATOM 809 C C . LEU A 1 108 ? -2.797 -7.475 -9.170 1.00 98.75 108 LEU A C 1
ATOM 811 O O . LEU A 1 108 ? -3.536 -6.576 -8.764 1.00 98.75 108 LEU A O 1
ATOM 815 N N . VAL A 1 109 ? -1.562 -7.225 -9.590 1.00 98.88 109 VAL A N 1
ATOM 816 C CA . VAL A 1 109 ? -0.920 -5.911 -9.525 1.00 98.88 109 VAL A CA 1
ATOM 817 C C . VAL A 1 109 ? -0.599 -5.397 -10.921 1.00 98.88 109 VAL A C 1
ATOM 819 O O . VAL A 1 109 ? 0.198 -5.972 -11.664 1.00 98.88 109 VAL A O 1
ATOM 822 N N . ILE A 1 110 ? -1.190 -4.251 -11.255 1.00 98.75 110 ILE A N 1
ATOM 823 C CA . ILE A 1 110 ? -0.963 -3.542 -12.513 1.00 98.75 110 ILE A CA 1
ATOM 824 C C . ILE A 1 110 ? -0.223 -2.245 -12.200 1.00 98.75 110 ILE A C 1
ATOM 826 O O . ILE A 1 110 ? -0.765 -1.342 -11.557 1.00 98.75 110 ILE A O 1
ATOM 830 N N . ALA A 1 111 ? 1.019 -2.148 -12.666 1.00 98.69 111 ALA A N 1
ATOM 831 C CA . ALA A 1 111 ? 1.873 -0.989 -12.465 1.00 98.69 111 ALA A CA 1
ATOM 832 C C . ALA A 1 111 ? 1.958 -0.135 -13.734 1.00 98.69 111 ALA A C 1
ATOM 834 O O . ALA A 1 111 ? 2.523 -0.543 -14.750 1.00 98.69 111 ALA A O 1
ATOM 835 N N . GLU A 1 112 ? 1.430 1.085 -13.657 1.00 98.56 112 GLU A N 1
ATOM 836 C CA . GLU A 1 112 ? 1.609 2.106 -14.683 1.00 98.56 112 GLU A CA 1
ATOM 837 C C . GLU A 1 112 ? 2.935 2.853 -14.469 1.00 98.56 112 GLU A C 1
ATOM 839 O O . GLU A 1 112 ? 3.182 3.415 -13.395 1.00 98.56 112 GLU A O 1
ATOM 844 N N . VAL A 1 113 ? 3.784 2.910 -15.497 1.00 98.31 113 VAL A N 1
ATOM 845 C CA . VAL A 1 113 ? 5.117 3.524 -15.424 1.00 98.31 113 VAL A CA 1
ATOM 846 C C . VAL A 1 113 ? 5.398 4.488 -16.566 1.00 98.31 113 VAL A C 1
ATOM 848 O O . VAL A 1 113 ? 4.951 4.288 -17.692 1.00 98.31 113 VAL A O 1
ATOM 851 N N . GLY A 1 114 ? 6.180 5.537 -16.297 1.00 97.81 114 GLY A N 1
ATOM 852 C CA . GLY A 1 114 ? 6.586 6.496 -17.332 1.00 97.81 114 GLY A CA 1
ATOM 853 C C . GLY A 1 114 ? 7.608 5.927 -18.322 1.00 97.81 114 GLY A C 1
ATOM 854 O O . GLY A 1 114 ? 7.599 6.263 -19.505 1.00 97.81 114 GLY A O 1
ATOM 855 N N . GLU A 1 115 ? 8.479 5.035 -17.854 1.00 96.75 115 GLU A N 1
ATOM 856 C CA . GLU A 1 115 ? 9.538 4.424 -18.657 1.00 96.75 115 GLU A CA 1
ATOM 857 C C . GLU A 1 115 ? 9.771 2.970 -18.232 1.00 96.75 115 GLU A C 1
ATOM 859 O O . GLU A 1 115 ? 9.721 2.654 -17.041 1.00 96.75 115 GLU A O 1
ATOM 864 N N . ILE A 1 116 ? 10.065 2.107 -19.208 1.00 98.00 116 ILE A N 1
ATOM 865 C CA . ILE A 1 116 ? 10.540 0.738 -18.987 1.00 98.00 116 ILE A CA 1
ATOM 866 C C . ILE A 1 116 ? 11.976 0.649 -19.505 1.00 98.00 116 ILE A C 1
ATOM 868 O O . ILE A 1 116 ? 12.227 0.954 -20.672 1.00 98.00 116 ILE A O 1
ATOM 872 N N . VAL A 1 117 ? 12.909 0.245 -18.645 1.00 98.06 117 VAL A N 1
ATOM 873 C CA . VAL A 1 117 ? 14.344 0.123 -18.953 1.00 98.06 117 VAL A CA 1
ATOM 874 C C . VAL A 1 117 ? 14.804 -1.341 -18.968 1.00 98.06 117 VAL A C 1
ATOM 876 O O . VAL A 1 117 ? 14.103 -2.209 -18.449 1.00 98.06 117 VAL A O 1
ATOM 879 N N . PRO A 1 118 ? 15.981 -1.668 -19.534 1.00 98.25 118 PRO A N 1
ATOM 880 C CA . PRO A 1 118 ? 16.519 -3.026 -19.465 1.00 98.25 118 PRO A CA 1
ATOM 881 C C . PRO A 1 118 ? 16.722 -3.520 -18.023 1.00 98.25 118 PRO A C 1
ATOM 883 O O . PRO A 1 118 ? 17.070 -2.741 -17.131 1.00 98.25 118 PRO A O 1
ATOM 886 N N . ALA A 1 119 ? 16.555 -4.824 -17.798 1.00 97.69 119 ALA A N 1
ATOM 887 C CA . ALA A 1 119 ? 16.866 -5.455 -16.515 1.00 97.69 119 ALA A CA 1
ATOM 888 C C . ALA A 1 119 ? 18.337 -5.220 -16.121 1.00 97.69 119 ALA A C 1
ATOM 890 O O . ALA A 1 119 ? 19.225 -5.256 -16.973 1.00 97.69 119 ALA A O 1
ATOM 891 N N . GLY A 1 120 ? 18.587 -4.963 -14.835 1.00 95.88 120 GLY A N 1
ATOM 892 C CA . GLY A 1 120 ? 19.924 -4.630 -14.323 1.00 95.88 120 GLY A CA 1
ATOM 893 C C . GLY A 1 120 ? 20.328 -3.159 -14.480 1.00 95.88 120 GLY A C 1
ATOM 894 O O . GLY A 1 120 ? 21.431 -2.791 -14.089 1.00 95.88 120 GLY A O 1
ATOM 895 N N . THR A 1 121 ? 19.448 -2.301 -15.016 1.00 98.00 121 THR A N 1
ATOM 896 C CA . THR A 1 121 ? 19.691 -0.846 -15.079 1.00 98.00 121 THR A CA 1
ATOM 897 C C . THR A 1 121 ? 19.660 -0.192 -13.695 1.00 98.00 121 THR A C 1
ATOM 899 O O . THR A 1 121 ? 20.354 0.798 -13.466 1.00 98.00 121 THR A O 1
ATOM 902 N N . PHE A 1 122 ? 18.828 -0.695 -12.780 1.00 97.94 122 PHE A N 1
ATOM 903 C CA . PHE A 1 122 ? 18.727 -0.151 -11.429 1.00 97.94 122 PHE A CA 1
ATOM 904 C C . PHE A 1 122 ? 19.770 -0.771 -10.507 1.00 97.94 122 PHE A C 1
ATOM 906 O O . PHE A 1 122 ? 20.006 -1.977 -10.551 1.00 97.94 122 PHE A O 1
ATOM 913 N N . ASP A 1 123 ? 20.333 0.060 -9.630 1.00 97.88 123 ASP A N 1
ATOM 914 C CA . ASP A 1 123 ? 21.012 -0.423 -8.433 1.00 97.88 123 ASP A CA 1
ATOM 915 C C . ASP A 1 123 ? 20.005 -1.251 -7.608 1.00 97.88 123 ASP A C 1
ATOM 917 O O . ASP A 1 123 ? 18.933 -0.719 -7.283 1.00 97.88 123 ASP A O 1
ATOM 921 N N . PRO A 1 124 ? 20.302 -2.526 -7.284 1.00 97.31 124 PRO A N 1
ATOM 922 C CA . PRO A 1 124 ? 19.426 -3.367 -6.476 1.00 97.31 124 PRO A CA 1
ATOM 923 C C . PRO A 1 124 ? 18.987 -2.721 -5.155 1.00 97.31 124 PRO A C 1
ATOM 925 O O . PRO A 1 124 ? 17.833 -2.882 -4.761 1.00 97.31 124 PRO A O 1
ATOM 928 N N . GLU A 1 125 ? 19.848 -1.918 -4.523 1.00 97.69 125 GLU A N 1
ATOM 929 C CA . GLU A 1 125 ? 19.544 -1.223 -3.261 1.00 97.69 125 GLU A CA 1
ATOM 930 C C . GLU A 1 125 ? 18.580 -0.038 -3.444 1.00 97.69 125 GLU A C 1
ATOM 932 O O . GLU A 1 125 ? 17.997 0.472 -2.486 1.00 97.69 125 GLU A O 1
ATOM 937 N N . CYS A 1 126 ? 18.380 0.415 -4.684 1.00 96.06 126 CYS A N 1
ATOM 938 C CA . CYS A 1 126 ? 17.442 1.485 -5.016 1.00 96.06 126 CYS A CA 1
ATOM 939 C C . CYS A 1 126 ? 16.052 0.968 -5.423 1.00 96.06 126 CYS A C 1
ATOM 941 O O . CYS A 1 126 ? 15.137 1.779 -5.609 1.00 96.06 126 CYS A O 1
ATOM 943 N N . ILE A 1 127 ? 15.867 -0.351 -5.568 1.00 98.44 127 ILE A N 1
ATOM 944 C CA . ILE A 1 127 ? 14.578 -0.952 -5.927 1.00 98.44 127 ILE A CA 1
ATOM 945 C C . ILE A 1 127 ? 13.620 -0.839 -4.739 1.00 98.44 127 ILE A C 1
ATOM 947 O O . ILE A 1 127 ? 13.846 -1.385 -3.664 1.00 98.44 127 ILE A O 1
ATOM 951 N N . ALA A 1 128 ? 12.511 -0.127 -4.936 1.00 98.38 128 ALA A N 1
ATOM 952 C CA . ALA A 1 128 ? 11.551 0.144 -3.869 1.00 98.38 128 ALA A CA 1
ATOM 953 C C . ALA A 1 128 ? 10.406 -0.876 -3.809 1.00 98.38 128 ALA A C 1
ATOM 955 O O . ALA A 1 128 ? 9.860 -1.105 -2.729 1.00 98.38 128 ALA A O 1
ATOM 956 N N . THR A 1 129 ? 10.037 -1.452 -4.954 1.00 98.62 129 THR A N 1
ATOM 957 C CA . THR A 1 129 ? 9.115 -2.590 -5.052 1.00 98.62 129 THR A CA 1
ATOM 958 C C . THR A 1 129 ? 9.768 -3.635 -5.948 1.00 98.62 129 THR A C 1
ATOM 960 O O . THR A 1 129 ? 9.930 -3.378 -7.144 1.00 98.62 129 THR A O 1
ATOM 963 N N . PRO A 1 130 ? 10.191 -4.777 -5.385 1.00 98.50 130 PRO A N 1
ATOM 964 C CA . PRO A 1 130 ? 10.721 -5.880 -6.171 1.00 98.50 130 PRO A CA 1
ATOM 965 C C . PRO A 1 130 ? 9.676 -6.421 -7.149 1.00 98.50 130 PRO A C 1
ATOM 967 O O . PRO A 1 130 ? 8.489 -6.469 -6.826 1.00 98.50 130 PRO A O 1
ATOM 970 N N . HIS A 1 131 ? 10.133 -6.880 -8.312 1.00 98.31 131 HIS A N 1
ATOM 971 C CA . HIS A 1 131 ? 9.278 -7.387 -9.389 1.00 98.31 131 HIS A CA 1
ATOM 972 C C . HIS A 1 131 ? 8.355 -8.544 -8.991 1.00 98.31 131 HIS A C 1
ATOM 974 O O . HIS A 1 131 ? 7.342 -8.756 -9.640 1.00 98.31 131 HIS A O 1
ATOM 980 N N . ILE A 1 132 ? 8.668 -9.273 -7.915 1.00 98.25 132 ILE A N 1
ATOM 981 C CA . ILE A 1 132 ? 7.824 -10.365 -7.409 1.00 98.25 132 ILE A CA 1
ATOM 982 C C . ILE A 1 132 ? 6.401 -9.911 -7.040 1.00 98.25 132 ILE A C 1
ATOM 984 O O . ILE A 1 132 ? 5.499 -10.735 -6.986 1.00 98.25 132 ILE A O 1
ATOM 988 N N . PHE A 1 133 ? 6.205 -8.615 -6.782 1.00 98.50 133 PHE A N 1
ATOM 989 C CA . PHE A 1 133 ? 4.906 -8.024 -6.455 1.00 98.50 133 PHE A CA 1
ATOM 990 C C . PHE A 1 133 ? 4.213 -7.378 -7.663 1.00 98.50 133 PHE A C 1
ATOM 992 O O . PHE A 1 133 ? 3.310 -6.572 -7.475 1.00 98.50 133 PHE A O 1
ATOM 999 N N . VAL A 1 134 ? 4.680 -7.614 -8.892 1.00 98.62 134 VAL A N 1
ATOM 1000 C CA . VAL A 1 134 ? 4.161 -6.945 -10.092 1.00 98.62 134 VAL A CA 1
ATOM 1001 C C . VAL A 1 134 ? 3.831 -7.977 -11.160 1.00 98.62 134 VAL A C 1
ATOM 1003 O O . VAL A 1 134 ? 4.722 -8.655 -11.663 1.00 98.62 134 VAL A O 1
ATOM 1006 N N . ASP A 1 135 ? 2.560 -8.041 -11.556 1.00 98.62 135 ASP A N 1
ATOM 1007 C CA . ASP A 1 135 ? 2.092 -8.978 -12.583 1.00 98.62 135 ASP A CA 1
ATOM 1008 C C . ASP A 1 135 ? 2.078 -8.348 -13.978 1.00 98.62 135 ASP A C 1
ATOM 1010 O O . ASP A 1 135 ? 2.398 -8.998 -14.974 1.00 98.62 135 ASP A O 1
ATOM 1014 N N . VAL A 1 136 ? 1.690 -7.071 -14.067 1.00 98.44 136 VAL A N 1
ATOM 1015 C CA . VAL A 1 136 ? 1.503 -6.372 -15.344 1.00 98.44 136 VAL A CA 1
ATOM 1016 C C . VAL A 1 136 ? 2.165 -5.001 -15.312 1.00 98.44 136 VAL A C 1
ATOM 1018 O O . VAL A 1 136 ? 1.869 -4.172 -14.454 1.00 98.44 136 VAL A O 1
ATOM 1021 N N . LEU A 1 137 ? 3.012 -4.729 -16.306 1.00 98.00 137 LEU A N 1
ATOM 1022 C CA . LEU A 1 137 ? 3.537 -3.392 -16.580 1.00 98.00 137 LEU A CA 1
ATOM 1023 C C . LEU A 1 137 ? 2.744 -2.724 -17.702 1.00 98.00 137 LEU A C 1
ATOM 1025 O O . LEU A 1 137 ? 2.595 -3.281 -18.790 1.00 98.00 137 LEU A O 1
ATOM 1029 N N . VAL A 1 138 ? 2.311 -1.489 -17.464 1.00 97.62 138 VAL A N 1
ATOM 1030 C CA . VAL A 1 138 ? 1.701 -0.624 -18.476 1.00 97.62 138 VAL A CA 1
ATOM 1031 C C . VAL A 1 138 ? 2.548 0.631 -18.610 1.00 97.62 138 VAL A C 1
ATOM 1033 O O . VAL A 1 138 ? 2.815 1.323 -17.632 1.00 97.62 138 VAL A O 1
ATOM 1036 N N . ARG A 1 139 ? 2.984 0.951 -19.828 1.00 96.00 139 ARG A N 1
ATOM 1037 C CA . ARG A 1 139 ? 3.691 2.207 -20.085 1.00 96.00 139 ARG A CA 1
ATOM 1038 C C . ARG A 1 139 ? 2.679 3.335 -20.287 1.00 96.00 139 ARG A C 1
ATOM 1040 O O . ARG A 1 139 ? 1.771 3.192 -21.103 1.00 96.00 139 AR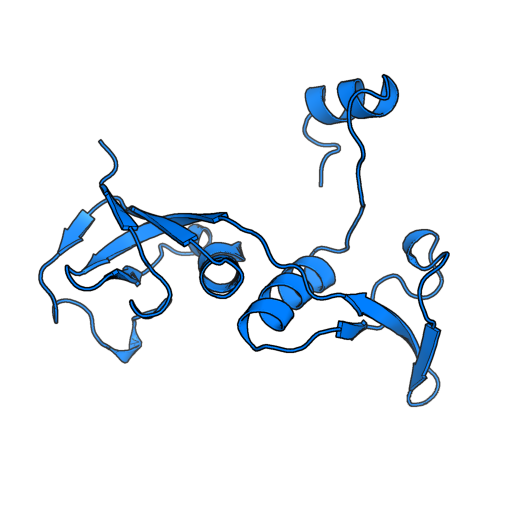G A O 1
ATOM 1047 N N . ARG A 1 140 ? 2.864 4.453 -19.583 1.00 91.81 140 ARG A N 1
ATOM 1048 C CA . ARG A 1 140 ? 2.092 5.684 -19.788 1.00 91.81 140 ARG A CA 1
ATOM 1049 C C . ARG A 1 140 ? 2.342 6.212 -21.207 1.00 91.81 140 ARG A C 1
ATOM 1051 O O . ARG A 1 140 ? 3.496 6.277 -21.637 1.00 91.81 140 ARG A O 1
ATOM 1058 N N . GLY A 1 141 ? 1.253 6.509 -21.918 1.00 77.06 141 GLY A N 1
ATOM 1059 C CA . GLY A 1 141 ? 1.271 7.086 -23.268 1.00 77.06 141 GLY A CA 1
ATOM 1060 C C . GLY A 1 141 ? 1.815 8.505 -23.311 1.00 77.06 141 GLY A C 1
ATOM 1061 O O . GLY A 1 141 ? 1.755 9.195 -22.267 1.00 77.06 141 GLY A O 1
#

Secondary structure (DSSP, 8-state):
--TT-HHHHHHHHTTSS------HHHHHHHHHHHHTT--EEEESTTTTSGGGTTS-EEEETTEEEEEEE---EEEEEEEEEEEETT--EE--GGGGTTHH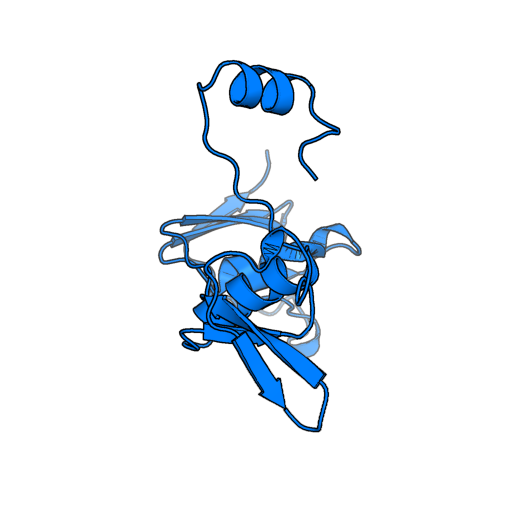HHHHSEEEEEEEEEEEE-TT-S-GGG-SB-GGG-SEEEE--

Foldseek 3Di:
DCVVPVVSVVCVVVVVDDDQDDDPVLLLVLLQCLLVVNFKDWDLPCPPHPNQPPFDWDDDPNGITTIRGHDAEQEDEAEAAEAEPLGQGAHDPCSCPSRQSNLSRHNAYEYEYQYYHHPPPDDPVRRPHDSVSHDHYDYDD

Radius of gyration: 18.14 Å; chains: 1; bounding box: 49×30×54 Å

pLDDT: mean 96.29, std 4.41, range [68.5, 98.88]

Sequence (141 aa):
YYNWNPEVAEAFNAGKIGVELVPQGSFAEGIRAAGVGVAAFYTPTAAGTELSKGKDEREFNGRKYILQEAIKADVALISAARADALGNLVYHKTARNFNPLMAMAADLVIAEVGEIVPAGTFDPECIATPHIFVDVLVRRG